Protein AF-A0A846XTP9-F1 (afdb_monomer_lite)

Radius of gyration: 22.3 Å; chains: 1; bounding box: 42×14×68 Å

Structure (mmCIF, N/CA/C/O backbone):
data_AF-A0A846XTP9-F1
#
_entry.id   AF-A0A846XTP9-F1
#
loop_
_atom_site.group_PDB
_atom_site.id
_atom_site.type_symbol
_atom_site.label_atom_id
_atom_site.label_alt_id
_atom_site.label_comp_id
_atom_site.label_asym_id
_atom_site.label_entity_id
_atom_site.label_seq_id
_atom_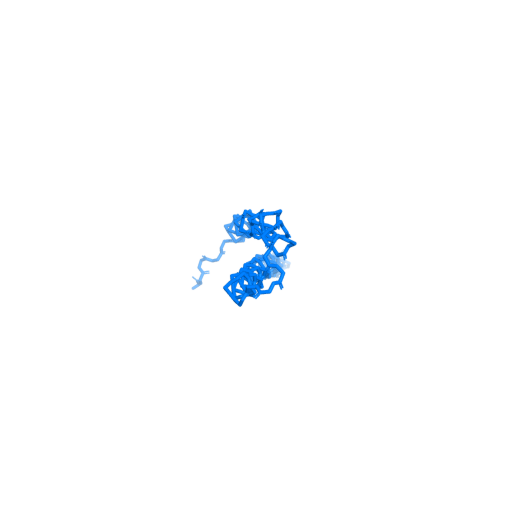site.pdbx_PDB_ins_code
_atom_site.Cartn_x
_atom_site.Cartn_y
_atom_site.Cartn_z
_atom_site.occupancy
_atom_site.B_iso_or_equiv
_atom_site.auth_seq_id
_atom_site.auth_comp_id
_atom_site.auth_asym_id
_atom_site.auth_atom_id
_atom_site.pdbx_PDB_model_num
ATOM 1 N N . MET A 1 1 ? -1.705 -1.940 -32.476 1.00 45.97 1 MET A N 1
ATOM 2 C CA . MET A 1 1 ? -0.594 -1.656 -31.547 1.00 45.97 1 MET A CA 1
ATOM 3 C C . MET A 1 1 ? -1.166 -0.894 -30.373 1.00 45.97 1 MET A C 1
ATOM 5 O O . MET A 1 1 ? -1.681 0.199 -30.568 1.00 45.97 1 MET A O 1
ATOM 9 N N . THR A 1 2 ? -1.189 -1.505 -29.194 1.00 54.75 2 THR A N 1
ATOM 10 C CA . THR A 1 2 ? -1.605 -0.829 -27.962 1.00 54.75 2 THR A CA 1
ATOM 11 C C . THR A 1 2 ? -0.564 0.244 -27.659 1.00 54.75 2 THR A C 1
ATOM 13 O O . THR A 1 2 ? 0.622 -0.068 -27.604 1.00 54.75 2 THR A O 1
ATOM 16 N N . ASN A 1 3 ? -0.985 1.503 -27.542 1.00 66.25 3 ASN A N 1
ATOM 17 C CA . ASN A 1 3 ? -0.091 2.631 -27.283 1.00 66.25 3 ASN A CA 1
ATOM 18 C C . ASN A 1 3 ? 0.317 2.614 -25.801 1.00 66.25 3 ASN A C 1
ATOM 20 O O . ASN A 1 3 ? -0.310 3.270 -24.970 1.00 66.25 3 ASN A O 1
ATOM 24 N N . ILE A 1 4 ? 1.274 1.749 -25.465 1.00 77.38 4 ILE A N 1
ATOM 25 C CA . ILE A 1 4 ? 1.791 1.576 -24.108 1.00 77.38 4 ILE A CA 1
ATOM 26 C C . ILE A 1 4 ? 3.016 2.472 -23.965 1.00 77.38 4 ILE A C 1
ATOM 28 O O . ILE A 1 4 ? 3.987 2.328 -24.700 1.00 77.38 4 ILE A O 1
ATOM 32 N N . ASP A 1 5 ? 2.931 3.408 -23.025 1.00 88.50 5 ASP A N 1
ATOM 33 C CA . ASP A 1 5 ? 3.959 4.401 -22.727 1.00 88.50 5 ASP A CA 1
ATOM 34 C C . ASP A 1 5 ? 4.594 4.062 -21.364 1.00 88.50 5 ASP A C 1
ATOM 36 O O . ASP A 1 5 ? 3.962 4.292 -20.323 1.00 88.50 5 ASP A O 1
ATOM 40 N N . PRO A 1 6 ? 5.826 3.512 -21.341 1.00 90.56 6 PRO A N 1
ATOM 41 C CA . PRO A 1 6 ? 6.512 3.138 -20.105 1.00 90.56 6 PRO A CA 1
ATOM 42 C C . PRO A 1 6 ? 6.714 4.309 -19.137 1.00 90.56 6 PRO A C 1
ATOM 44 O O . PRO A 1 6 ? 6.713 4.106 -17.921 1.00 90.56 6 PRO A O 1
ATOM 47 N N . ALA A 1 7 ? 6.845 5.545 -19.633 1.00 91.00 7 ALA A N 1
ATOM 48 C CA . ALA A 1 7 ? 6.988 6.718 -18.776 1.00 91.00 7 ALA A CA 1
ATOM 49 C C . ALA A 1 7 ? 5.681 7.012 -18.027 1.00 91.00 7 ALA A C 1
ATOM 51 O O . ALA A 1 7 ? 5.699 7.256 -16.819 1.00 91.00 7 ALA A O 1
ATOM 52 N N . LYS A 1 8 ? 4.533 6.902 -18.708 1.00 92.19 8 LYS A N 1
ATOM 53 C CA . LYS A 1 8 ? 3.214 7.033 -18.065 1.00 92.19 8 LYS A CA 1
ATOM 54 C C . LYS A 1 8 ? 2.921 5.898 -17.089 1.00 92.19 8 LYS A C 1
ATOM 56 O O . LYS A 1 8 ? 2.317 6.146 -16.050 1.00 92.19 8 LYS A O 1
ATOM 61 N N . MET A 1 9 ? 3.368 4.676 -17.383 1.00 93.44 9 MET A N 1
ATOM 62 C CA . MET A 1 9 ? 3.236 3.546 -16.455 1.00 93.44 9 MET A CA 1
ATOM 63 C C . MET A 1 9 ? 3.980 3.805 -15.142 1.00 93.44 9 MET A C 1
ATOM 65 O O . MET A 1 9 ? 3.412 3.600 -14.071 1.00 93.44 9 MET A O 1
ATOM 69 N N . ARG A 1 10 ? 5.213 4.323 -15.216 1.00 93.81 10 ARG A N 1
ATOM 70 C CA . ARG A 1 10 ? 5.992 4.695 -14.026 1.00 93.81 10 ARG A CA 1
ATOM 71 C C . ARG A 1 10 ? 5.382 5.861 -13.262 1.00 93.81 10 ARG A C 1
ATOM 73 O O . ARG A 1 10 ? 5.331 5.823 -12.036 1.00 93.81 10 ARG A O 1
ATOM 80 N N . ALA A 1 11 ? 4.895 6.882 -13.968 1.00 95.06 11 ALA A N 1
ATOM 81 C CA . ALA A 1 11 ? 4.204 8.003 -13.333 1.00 95.06 11 ALA A CA 1
ATOM 82 C C . ALA A 1 11 ? 2.986 7.513 -12.530 1.00 95.06 11 ALA A C 1
ATOM 84 O O . ALA A 1 11 ? 2.851 7.835 -11.351 1.00 95.06 11 ALA A O 1
ATOM 85 N N . LEU A 1 12 ? 2.172 6.638 -13.128 1.00 94.62 12 LEU A N 1
ATOM 86 C CA . LEU A 1 12 ? 1.038 6.018 -12.450 1.00 94.62 12 LEU A CA 1
ATOM 87 C C . LEU A 1 12 ? 1.478 5.158 -11.253 1.00 94.62 12 LEU A C 1
ATOM 89 O O . LEU A 1 12 ? 0.859 5.218 -10.194 1.00 94.62 12 LEU A O 1
ATOM 93 N N . ALA A 1 13 ? 2.559 4.383 -11.380 1.00 95.12 13 ALA A N 1
ATOM 94 C CA . ALA A 1 13 ? 3.096 3.599 -10.269 1.00 95.12 13 ALA A CA 1
ATOM 95 C C . ALA A 1 13 ? 3.504 4.489 -9.077 1.00 95.12 13 ALA A C 1
ATOM 97 O O . ALA A 1 13 ? 3.222 4.154 -7.925 1.00 95.12 13 ALA A O 1
ATOM 98 N N . VAL A 1 14 ? 4.119 5.649 -9.334 1.00 96.44 14 VAL A N 1
ATOM 99 C CA . VAL A 1 14 ? 4.466 6.635 -8.295 1.00 96.44 14 VAL A CA 1
ATOM 100 C C . VAL A 1 14 ? 3.215 7.193 -7.613 1.00 96.44 14 VAL A C 1
ATOM 102 O O . VAL A 1 14 ? 3.156 7.220 -6.381 1.00 96.44 14 VAL A O 1
ATOM 105 N N . GLU A 1 15 ? 2.201 7.587 -8.383 1.00 96.56 15 GLU A N 1
ATOM 106 C CA . 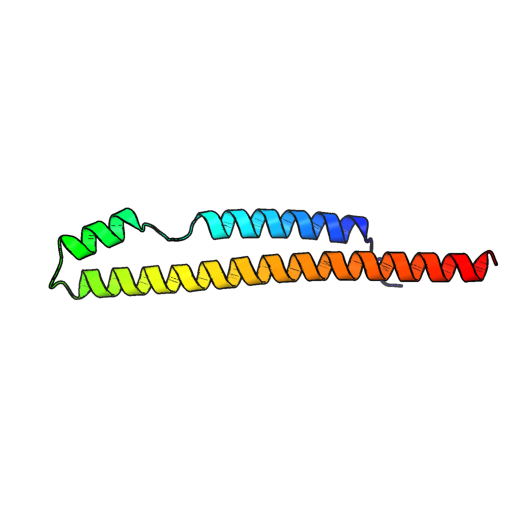GLU A 1 15 ? 0.935 8.096 -7.838 1.00 96.56 15 GLU A CA 1
ATOM 107 C C . GLU A 1 15 ? 0.240 7.058 -6.951 1.00 96.56 15 GLU A C 1
ATOM 109 O O . GLU A 1 15 ? -0.185 7.367 -5.835 1.00 96.56 15 GLU A O 1
ATOM 114 N N . ILE A 1 16 ? 0.185 5.804 -7.402 1.00 95.56 16 ILE A N 1
ATOM 115 C CA . ILE A 1 16 ? -0.445 4.714 -6.653 1.00 95.56 16 ILE A CA 1
ATOM 116 C C . ILE A 1 16 ? 0.311 4.430 -5.354 1.00 95.56 16 ILE A C 1
ATOM 118 O O . ILE A 1 16 ? -0.329 4.227 -4.323 1.00 95.56 16 ILE A O 1
ATOM 122 N N . ARG A 1 17 ? 1.650 4.475 -5.351 1.00 95.19 17 ARG A N 1
ATOM 123 C CA . ARG A 1 17 ? 2.438 4.338 -4.111 1.00 95.19 17 ARG A CA 1
ATOM 124 C C . ARG A 1 17 ? 2.198 5.487 -3.144 1.00 95.19 17 ARG A C 1
ATOM 126 O O . ARG A 1 17 ? 2.088 5.258 -1.938 1.00 95.19 17 ARG A O 1
ATOM 133 N N . SER A 1 18 ? 2.119 6.713 -3.656 1.00 95.62 18 SER A N 1
ATOM 134 C CA . SER A 1 18 ? 1.802 7.883 -2.838 1.00 95.62 18 SER A CA 1
ATOM 135 C C . SER A 1 18 ? 0.432 7.718 -2.180 1.00 95.62 18 SER A C 1
ATOM 137 O O . SER A 1 18 ? 0.316 7.823 -0.959 1.00 95.62 18 SER A O 1
ATOM 139 N N . HIS A 1 19 ? -0.576 7.326 -2.961 1.00 94.31 19 HIS A N 1
ATOM 140 C CA . HIS A 1 19 ? -1.917 7.071 -2.453 1.00 94.31 19 HIS A CA 1
ATOM 141 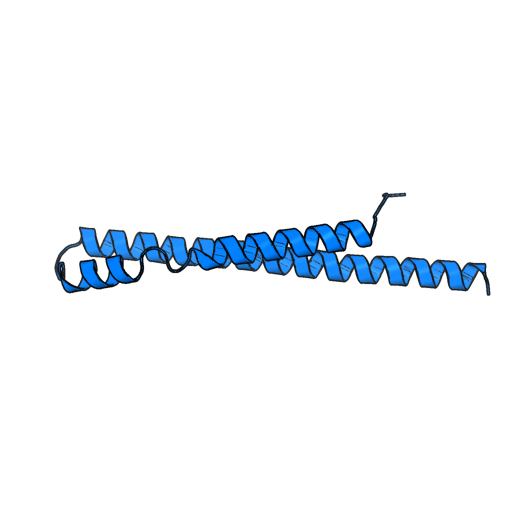C C . HIS A 1 19 ? -1.954 5.919 -1.436 1.00 94.31 19 HIS A C 1
ATOM 143 O O . HIS A 1 19 ? -2.539 6.077 -0.365 1.00 94.31 19 HIS A O 1
ATOM 149 N N . ALA A 1 20 ? -1.259 4.808 -1.702 1.00 93.44 20 ALA A N 1
ATOM 150 C CA . ALA A 1 20 ? -1.131 3.687 -0.768 1.00 93.44 20 ALA A CA 1
ATOM 151 C C . ALA A 1 20 ? -0.513 4.118 0.566 1.00 93.44 20 ALA A C 1
ATOM 153 O O . ALA A 1 20 ? -0.972 3.705 1.630 1.00 93.44 20 ALA A O 1
ATOM 154 N N . SER A 1 21 ? 0.491 4.996 0.514 1.00 93.62 21 SER A N 1
ATOM 155 C CA . SER A 1 21 ? 1.157 5.542 1.698 1.00 93.62 21 SER A CA 1
ATOM 156 C C . SER A 1 21 ? 0.217 6.436 2.509 1.00 93.62 21 SER A C 1
ATOM 158 O O . SER A 1 21 ? 0.172 6.330 3.733 1.00 93.62 21 SER A O 1
ATOM 160 N N . THR A 1 22 ? -0.579 7.275 1.841 1.00 93.50 22 THR A N 1
ATOM 161 C CA . THR A 1 22 ? -1.610 8.102 2.488 1.00 93.50 22 THR A CA 1
ATOM 162 C C . THR A 1 22 ? -2.724 7.262 3.110 1.00 93.50 22 THR A C 1
ATOM 164 O O . THR A 1 22 ? -3.176 7.557 4.211 1.00 93.50 22 THR A O 1
ATOM 167 N N . VAL A 1 23 ? -3.170 6.201 2.436 1.00 90.38 23 VAL A N 1
ATOM 168 C CA . VAL A 1 23 ? -4.171 5.276 2.986 1.00 90.38 23 VAL A CA 1
ATOM 169 C C . VAL A 1 23 ? -3.604 4.551 4.207 1.00 90.38 23 VAL A C 1
ATOM 171 O O . VAL A 1 23 ? -4.274 4.449 5.233 1.00 90.38 23 VAL A O 1
ATOM 174 N N . HIS A 1 24 ? -2.351 4.098 4.130 1.00 91.00 24 HIS A N 1
ATOM 175 C CA . HIS A 1 24 ? -1.692 3.397 5.225 1.00 91.00 24 HIS A CA 1
ATOM 176 C C . HIS A 1 24 ? -1.457 4.287 6.452 1.00 91.00 24 HIS A C 1
ATOM 178 O O . HIS A 1 24 ? -1.611 3.809 7.572 1.00 91.00 24 HIS A O 1
ATOM 184 N N . SER A 1 25 ? -1.138 5.574 6.271 1.00 88.69 25 SER A N 1
ATOM 185 C CA . SER A 1 25 ? -0.857 6.490 7.387 1.00 88.69 25 SER A CA 1
ATOM 186 C C . SER A 1 25 ? -2.070 6.777 8.279 1.00 88.69 25 SER A C 1
ATOM 188 O O . SER A 1 25 ? -1.902 7.199 9.422 1.00 88.69 25 SER A O 1
ATOM 190 N N . GLY A 1 26 ? -3.287 6.519 7.788 1.00 83.38 26 GLY A N 1
ATOM 191 C CA . GLY A 1 26 ? -4.513 6.582 8.586 1.00 83.38 26 GLY A CA 1
ATOM 192 C C . GLY A 1 26 ? -4.701 5.398 9.543 1.00 83.38 26 GLY A C 1
ATOM 193 O O . GLY A 1 26 ? -5.550 5.465 10.433 1.00 83.38 26 GLY A O 1
ATOM 194 N N . ALA A 1 27 ? -3.924 4.323 9.380 1.00 88.25 27 ALA A N 1
ATOM 195 C CA . ALA A 1 27 ? -3.926 3.165 10.263 1.00 88.25 27 ALA A CA 1
ATOM 196 C C . ALA A 1 27 ? -2.723 3.191 11.230 1.00 88.25 27 ALA A C 1
ATOM 198 O O . ALA A 1 27 ? -1.636 3.632 10.857 1.00 88.25 27 ALA A O 1
ATOM 199 N N . PRO A 1 28 ? -2.865 2.660 12.459 1.00 88.69 28 PRO A N 1
ATOM 200 C CA . PRO A 1 28 ? -4.085 2.101 13.042 1.00 88.69 28 PRO A CA 1
ATOM 201 C C . PRO A 1 28 ? -5.080 3.187 13.502 1.00 88.69 28 PRO A C 1
ATOM 203 O O . PRO A 1 28 ? -4.735 4.101 14.253 1.00 88.69 28 PRO A O 1
ATOM 206 N N . ILE A 1 29 ? -6.347 3.053 13.105 1.00 86.56 29 ILE A N 1
ATOM 207 C CA . ILE A 1 29 ? -7.407 4.060 13.255 1.00 86.56 29 ILE A CA 1
ATOM 208 C C . ILE A 1 29 ? -7.685 4.329 14.734 1.00 86.56 29 ILE A C 1
ATOM 210 O O . ILE A 1 29 ? -8.057 3.423 15.469 1.00 86.56 29 ILE A O 1
ATOM 214 N N . ALA A 1 30 ? -7.530 5.569 15.201 1.00 86.50 30 ALA A N 1
ATOM 215 C CA . ALA A 1 30 ? -7.885 5.978 16.568 1.00 86.50 30 ALA A CA 1
ATOM 216 C C . ALA A 1 30 ? -7.304 5.079 17.688 1.00 86.50 30 ALA A C 1
ATOM 218 O O . ALA A 1 30 ? -7.935 4.891 18.729 1.00 86.50 30 ALA A O 1
ATOM 219 N N . LYS A 1 31 ? -6.107 4.499 17.492 1.00 88.31 31 LYS A N 1
ATOM 220 C CA . LYS A 1 31 ? -5.487 3.572 18.458 1.00 88.31 31 LYS A CA 1
ATOM 221 C C . LYS A 1 31 ? -5.443 4.113 19.901 1.00 88.31 31 LYS A C 1
ATOM 223 O O . LYS A 1 31 ? -5.924 3.402 20.779 1.00 88.31 31 LYS A O 1
ATOM 228 N N . PRO A 1 32 ? -4.984 5.353 20.169 1.00 88.38 32 PRO A N 1
ATOM 229 C CA . PRO A 1 32 ? -4.957 5.874 21.538 1.00 88.38 32 PRO A CA 1
ATOM 230 C C . PRO A 1 32 ? -6.348 5.926 22.184 1.00 88.38 32 PRO A C 1
ATOM 232 O O . PRO A 1 32 ? -6.509 5.566 23.346 1.00 88.38 32 PRO A O 1
ATOM 235 N N . SER A 1 33 ? -7.368 6.330 21.419 1.00 85.62 33 SER A N 1
ATOM 236 C CA . SER A 1 33 ? -8.750 6.413 21.899 1.00 85.62 33 SER A CA 1
ATOM 237 C C . SER A 1 33 ? -9.355 5.035 22.166 1.00 85.62 33 SER A C 1
ATOM 239 O O . SER A 1 33 ? -10.073 4.877 23.148 1.00 85.62 33 SER A O 1
ATOM 241 N N . ARG A 1 34 ? -9.048 4.033 21.332 1.00 84.88 34 ARG A N 1
ATOM 242 C CA . ARG A 1 34 ? -9.488 2.644 21.540 1.00 84.88 34 ARG A CA 1
ATOM 243 C C . ARG A 1 34 ? -8.865 2.034 22.786 1.00 84.88 34 ARG A C 1
ATOM 245 O O . ARG A 1 34 ? -9.590 1.509 23.624 1.00 84.88 34 ARG A O 1
ATOM 252 N N . ASP A 1 35 ? -7.550 2.170 22.932 1.00 87.19 35 ASP A N 1
ATOM 253 C CA . ASP A 1 35 ? -6.810 1.638 24.078 1.00 87.19 35 ASP A CA 1
ATOM 254 C C . ASP A 1 35 ? -7.304 2.299 25.391 1.00 87.19 35 ASP A C 1
ATOM 256 O O . ASP A 1 35 ? -7.521 1.631 26.409 1.00 87.19 35 ASP A O 1
ATOM 260 N N . ALA A 1 36 ? -7.587 3.608 25.359 1.00 85.12 36 ALA A N 1
ATOM 261 C CA . ALA A 1 36 ? -8.173 4.333 26.487 1.00 85.12 36 ALA A CA 1
ATOM 262 C C . ALA A 1 36 ? -9.611 3.882 26.798 1.00 85.12 36 ALA A C 1
ATOM 264 O O . ALA A 1 36 ? -9.926 3.597 27.953 1.00 85.12 36 ALA A O 1
ATOM 265 N N . ALA A 1 37 ? -10.475 3.749 25.787 1.00 83.69 37 ALA A N 1
ATOM 266 C CA . ALA A 1 37 ? -11.840 3.262 25.981 1.00 83.69 37 ALA A CA 1
ATOM 267 C C . ALA A 1 37 ? -11.848 1.840 26.556 1.00 83.69 37 ALA A C 1
ATOM 269 O O . ALA A 1 37 ? -12.616 1.543 27.471 1.00 83.69 37 ALA A O 1
ATOM 270 N N . ARG A 1 38 ? -10.948 0.968 26.085 1.00 82.19 38 ARG A N 1
ATOM 271 C CA . ARG A 1 38 ? -10.865 -0.412 26.561 1.00 82.19 38 ARG A CA 1
ATOM 272 C C . ARG A 1 38 ? -10.417 -0.507 28.016 1.00 82.19 38 ARG A C 1
ATOM 274 O O . ARG A 1 38 ? -10.977 -1.305 28.768 1.00 82.19 38 ARG A O 1
ATOM 281 N N . SER A 1 39 ? -9.459 0.326 28.420 1.00 85.38 39 SER A N 1
ATOM 282 C CA . SER A 1 39 ? -8.993 0.371 29.811 1.00 85.38 39 SER A CA 1
ATOM 283 C C . SER A 1 39 ? -10.044 0.938 30.775 1.00 85.38 39 SER A C 1
ATOM 285 O O . SER A 1 39 ? -10.171 0.434 31.888 1.00 85.38 39 SER A O 1
ATOM 287 N N . GLN A 1 40 ? -10.845 1.919 30.344 1.00 85.94 40 GLN A N 1
ATOM 288 C CA . GLN A 1 40 ? -11.877 2.551 31.179 1.00 85.94 40 GLN A CA 1
ATOM 289 C C . GLN A 1 40 ? -13.216 1.793 31.194 1.00 85.94 40 GLN A C 1
ATOM 291 O O . GLN A 1 40 ? -13.981 1.913 32.148 1.00 85.94 40 GLN A O 1
ATOM 296 N N . MET A 1 41 ? -13.512 1.002 30.158 1.00 82.81 41 MET A N 1
ATOM 297 C CA . MET A 1 41 ? -14.785 0.291 29.985 1.00 82.81 41 MET A CA 1
ATOM 298 C C . MET A 1 41 ? -14.583 -1.230 29.989 1.00 82.81 41 MET A C 1
ATOM 300 O O . MET A 1 41 ? -14.995 -1.944 29.071 1.00 82.81 41 MET A O 1
ATOM 304 N N . THR A 1 42 ? -13.930 -1.742 31.031 1.00 76.62 42 THR A N 1
ATOM 305 C CA . THR A 1 42 ? -13.388 -3.111 31.082 1.00 76.62 42 THR A CA 1
ATOM 306 C C . THR A 1 42 ? -14.452 -4.207 30.898 1.00 76.62 42 THR A C 1
ATOM 308 O O . THR A 1 42 ? -14.164 -5.224 30.268 1.00 76.62 42 THR A O 1
ATOM 311 N N . ASN A 1 43 ? -15.698 -3.955 31.322 1.00 85.06 43 ASN A N 1
ATOM 312 C CA . ASN A 1 43 ? -16.835 -4.887 31.223 1.00 85.06 43 ASN A CA 1
ATOM 313 C C . ASN A 1 43 ? -17.893 -4.478 30.180 1.00 85.06 43 ASN A C 1
ATOM 315 O O . ASN A 1 43 ? -19.022 -4.959 30.226 1.00 85.06 43 ASN A O 1
ATOM 319 N N . SER A 1 44 ? -17.585 -3.536 29.284 1.00 87.06 44 SER A N 1
ATOM 320 C CA . SER A 1 44 ? -18.555 -3.069 28.292 1.00 87.06 44 SER A CA 1
ATOM 321 C C . SER A 1 44 ? -18.440 -3.844 26.983 1.00 87.06 44 SER A C 1
ATOM 323 O O . SER A 1 44 ? -17.478 -3.667 26.236 1.00 87.06 44 SER A O 1
ATOM 325 N N . ASP A 1 45 ? -19.480 -4.608 26.650 1.00 87.50 45 ASP A N 1
ATOM 326 C CA . ASP A 1 45 ? -19.612 -5.266 25.342 1.00 87.50 45 ASP A CA 1
ATOM 327 C C . ASP A 1 45 ? -19.596 -4.264 24.178 1.00 87.50 45 ASP A C 1
ATOM 329 O O . ASP A 1 45 ? -19.134 -4.577 23.082 1.00 87.50 45 ASP A O 1
ATOM 333 N N . LEU A 1 46 ? -20.083 -3.039 24.406 1.00 86.19 46 LEU A N 1
ATOM 334 C CA . LEU A 1 46 ? -20.040 -1.975 23.406 1.00 86.19 46 LEU A CA 1
ATOM 335 C C . LEU A 1 46 ? -18.596 -1.562 23.103 1.00 86.19 46 LEU A C 1
ATOM 337 O O . LEU A 1 46 ? -18.229 -1.450 21.936 1.00 86.19 46 LEU A O 1
ATOM 341 N N . ALA A 1 47 ? -17.773 -1.367 24.138 1.00 84.50 47 ALA A N 1
ATOM 342 C CA . ALA A 1 47 ? -16.369 -1.003 23.964 1.00 84.50 47 ALA A CA 1
ATOM 343 C C . ALA A 1 47 ? -15.587 -2.102 23.229 1.00 84.50 47 ALA A C 1
ATOM 345 O O . ALA A 1 47 ? -14.805 -1.791 22.333 1.00 84.50 47 ALA A O 1
ATOM 346 N N . VAL A 1 48 ? -15.860 -3.374 23.545 1.00 87.88 48 VAL A N 1
ATOM 347 C CA . VAL A 1 48 ? -15.275 -4.530 22.844 1.00 87.88 48 VAL A CA 1
ATOM 348 C C . VAL A 1 48 ? -15.651 -4.517 21.360 1.00 87.88 48 VAL A C 1
ATOM 350 O O . VAL A 1 48 ? -14.772 -4.548 20.504 1.00 87.88 48 VAL A O 1
ATOM 353 N N . LYS A 1 49 ? -16.940 -4.377 21.027 1.00 88.50 49 LYS A N 1
ATOM 354 C CA . LYS A 1 49 ? -17.399 -4.371 19.626 1.00 88.50 49 LYS A CA 1
ATOM 355 C C . LYS A 1 49 ? -16.849 -3.197 18.818 1.00 88.50 49 LYS A C 1
ATOM 357 O O . LYS A 1 49 ? -16.555 -3.357 17.632 1.00 88.50 49 LYS A O 1
ATOM 362 N N . ILE A 1 50 ? -16.711 -2.019 19.431 1.00 87.62 50 ILE A N 1
ATOM 363 C CA . ILE A 1 50 ? -16.086 -0.853 18.788 1.00 87.62 50 ILE A CA 1
ATOM 364 C C . ILE A 1 50 ? -14.610 -1.138 18.497 1.00 87.62 50 ILE A C 1
ATOM 366 O O . ILE A 1 50 ? -14.148 -0.875 17.386 1.00 87.62 50 ILE A O 1
ATOM 370 N N . GLU A 1 51 ? -13.875 -1.700 19.459 1.00 87.38 51 GLU A N 1
ATOM 371 C CA . GLU A 1 51 ? -12.474 -2.080 19.268 1.00 87.38 51 GLU A CA 1
ATOM 372 C C . GLU A 1 51 ? -12.318 -3.087 18.122 1.00 87.38 51 GLU A C 1
ATOM 374 O O . GLU A 1 51 ? -11.549 -2.833 17.194 1.00 87.38 51 GLU A O 1
ATOM 379 N N . GLU A 1 52 ? -13.083 -4.179 18.144 1.00 89.56 52 GLU A N 1
ATOM 380 C CA . GLU A 1 52 ? -13.051 -5.228 17.120 1.00 89.56 52 GLU A CA 1
ATOM 381 C C . GLU A 1 52 ? -13.381 -4.681 15.729 1.00 89.56 52 GLU A C 1
ATOM 383 O O . GLU A 1 52 ? -12.694 -4.997 14.755 1.00 89.56 52 GLU A O 1
ATOM 388 N N . SER A 1 53 ? -14.393 -3.814 15.632 1.00 91.38 53 SER A N 1
ATOM 389 C CA . SER A 1 53 ? -14.786 -3.188 14.367 1.00 91.38 53 SER A CA 1
ATOM 390 C C . SER A 1 53 ? -13.661 -2.320 13.806 1.00 91.38 53 SER A C 1
ATOM 392 O O . SER A 1 53 ? -13.323 -2.413 12.627 1.00 91.38 53 SER A O 1
ATOM 394 N N . LEU A 1 54 ? -13.026 -1.509 14.653 1.00 91.38 54 LEU A N 1
ATOM 395 C CA . LEU A 1 54 ? -11.926 -0.646 14.232 1.00 91.38 54 LEU A CA 1
ATOM 396 C C . LEU A 1 54 ? -10.655 -1.450 13.912 1.00 91.38 54 LEU A C 1
ATOM 398 O O . LEU A 1 54 ? -9.934 -1.106 12.980 1.00 91.38 54 LEU A O 1
ATOM 402 N N . GLN A 1 55 ? -10.386 -2.548 14.624 1.00 91.50 55 GLN A N 1
ATOM 403 C CA . GLN A 1 55 ? -9.298 -3.473 14.280 1.00 91.50 55 GLN A CA 1
ATOM 404 C C . GLN A 1 55 ? -9.562 -4.191 12.948 1.00 91.50 55 GLN A C 1
ATOM 406 O O . GLN A 1 55 ? -8.640 -4.408 12.162 1.00 91.50 55 GLN A O 1
ATOM 411 N N . ALA A 1 56 ? -10.815 -4.550 12.659 1.00 93.69 56 ALA A N 1
ATOM 412 C CA . ALA A 1 56 ? -11.190 -5.098 11.360 1.00 93.69 56 ALA A CA 1
ATOM 413 C C . ALA A 1 56 ? -10.978 -4.065 10.242 1.00 93.69 56 ALA A C 1
ATOM 415 O O . ALA A 1 56 ? -10.428 -4.403 9.194 1.00 93.69 56 ALA A O 1
ATOM 416 N N . MET A 1 57 ? -11.329 -2.798 10.483 1.00 92.56 57 MET A N 1
ATOM 417 C CA . MET A 1 57 ? -11.044 -1.709 9.547 1.00 9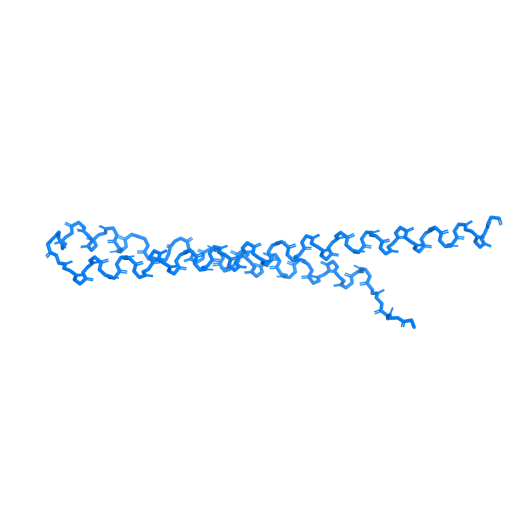2.56 57 MET A CA 1
ATOM 418 C C . MET A 1 57 ? -9.540 -1.506 9.324 1.00 92.56 57 MET A C 1
ATOM 420 O O . MET A 1 57 ? -9.132 -1.326 8.178 1.00 92.56 57 MET A O 1
ATOM 424 N N . ASP A 1 58 ? -8.704 -1.620 10.364 1.00 93.88 58 ASP A N 1
ATOM 425 C CA . ASP A 1 58 ? -7.241 -1.566 10.213 1.00 93.88 58 ASP A CA 1
ATOM 426 C C . ASP A 1 58 ? -6.737 -2.630 9.225 1.00 93.88 58 ASP A C 1
ATOM 428 O O . ASP A 1 58 ? -5.911 -2.337 8.360 1.00 93.88 58 ASP A O 1
ATOM 432 N N . ARG A 1 59 ? -7.278 -3.856 9.294 1.00 94.00 59 ARG A N 1
ATOM 433 C CA . ARG A 1 59 ? -6.927 -4.940 8.357 1.00 94.00 59 ARG A CA 1
ATOM 434 C C . ARG A 1 59 ? -7.359 -4.630 6.925 1.00 94.00 59 ARG A C 1
ATOM 436 O O . ARG A 1 59 ? -6.617 -4.926 5.993 1.00 94.00 59 ARG A O 1
ATOM 443 N N . VAL A 1 60 ? -8.534 -4.028 6.739 1.00 94.19 60 VAL A N 1
ATOM 444 C CA . VAL A 1 60 ? -9.030 -3.612 5.415 1.00 94.19 60 VAL A CA 1
ATOM 445 C C . VAL A 1 60 ? -8.123 -2.536 4.814 1.00 94.19 60 VAL A C 1
ATOM 447 O O . VAL A 1 60 ? -7.710 -2.657 3.661 1.00 94.19 60 VAL A O 1
ATOM 450 N N . VAL A 1 61 ? -7.748 -1.524 5.601 1.00 94.00 61 VAL A N 1
ATOM 451 C CA . VAL A 1 61 ? -6.819 -0.466 5.174 1.00 94.00 61 VAL A CA 1
ATOM 452 C C . VAL A 1 61 ? -5.463 -1.058 4.789 1.00 94.00 61 VAL A C 1
ATOM 454 O O . VAL A 1 61 ? -4.951 -0.768 3.708 1.00 94.00 61 VAL A O 1
ATOM 457 N N . GLN A 1 62 ? -4.908 -1.943 5.623 1.00 94.00 62 GLN A N 1
ATOM 458 C CA . GLN A 1 62 ? -3.651 -2.638 5.333 1.00 94.00 62 GLN A CA 1
ATOM 459 C C . GLN A 1 62 ? -3.731 -3.469 4.048 1.00 94.00 62 GLN A C 1
ATOM 461 O O . GLN A 1 62 ? -2.821 -3.406 3.222 1.00 94.00 62 GLN A O 1
ATOM 466 N N . TYR A 1 63 ? -4.825 -4.208 3.850 1.00 94.75 63 TYR A N 1
ATOM 467 C CA . TYR A 1 63 ? -5.039 -5.002 2.644 1.00 94.75 63 TYR A CA 1
ATOM 468 C C . TYR A 1 63 ? -5.060 -4.132 1.382 1.00 94.75 63 TYR A C 1
ATOM 470 O O . TYR A 1 63 ? -4.363 -4.434 0.411 1.00 94.75 63 TYR A O 1
ATOM 478 N N . HIS A 1 64 ? -5.829 -3.041 1.383 1.00 94.38 64 HIS A N 1
ATOM 479 C CA . HIS A 1 64 ? -5.947 -2.176 0.210 1.00 94.38 64 HIS A CA 1
ATOM 480 C C . HIS A 1 64 ? -4.660 -1.405 -0.083 1.00 94.38 64 HIS A C 1
ATOM 482 O O . HIS A 1 64 ? -4.250 -1.371 -1.243 1.00 94.38 64 HIS A O 1
ATOM 488 N N . ALA A 1 65 ? -3.990 -0.868 0.940 1.00 94.88 65 ALA A N 1
ATOM 489 C CA . ALA A 1 65 ? -2.684 -0.236 0.772 1.00 94.88 65 ALA A CA 1
ATOM 490 C C . ALA A 1 65 ? -1.658 -1.234 0.208 1.00 94.88 65 ALA A C 1
ATOM 492 O O . ALA A 1 65 ? -0.968 -0.934 -0.763 1.00 94.88 65 ALA A O 1
ATOM 493 N N . GLY A 1 66 ? -1.619 -2.462 0.738 1.00 94.88 66 GLY A N 1
ATOM 494 C CA . GLY A 1 66 ? -0.743 -3.519 0.229 1.00 94.88 66 GLY A CA 1
ATOM 495 C C . GLY A 1 66 ? -1.038 -3.887 -1.228 1.00 94.88 66 GLY A C 1
ATOM 496 O O . GLY A 1 66 ? -0.119 -4.027 -2.034 1.00 94.88 66 GLY A O 1
ATOM 497 N N . ARG A 1 67 ? -2.319 -3.984 -1.600 1.00 96.12 67 ARG A N 1
ATOM 498 C CA . ARG A 1 67 ? -2.732 -4.278 -2.979 1.00 96.12 67 ARG A CA 1
ATOM 499 C C . ARG A 1 67 ? -2.365 -3.155 -3.952 1.00 96.12 67 ARG A C 1
ATOM 501 O O . ARG A 1 67 ? -1.993 -3.445 -5.086 1.00 96.12 67 ARG A O 1
ATOM 508 N N . GLN A 1 68 ? -2.456 -1.899 -3.521 1.00 95.44 68 GLN A N 1
ATOM 509 C CA . GLN A 1 68 ? -2.031 -0.743 -4.314 1.00 95.44 68 GLN A CA 1
ATOM 510 C C . GLN A 1 68 ? -0.515 -0.746 -4.531 1.00 95.44 68 GLN A C 1
ATOM 512 O O . GLN A 1 68 ? -0.073 -0.618 -5.670 1.00 95.44 68 GLN A O 1
ATOM 517 N N . THR A 1 69 ? 0.275 -0.983 -3.481 1.00 95.25 69 THR A N 1
ATOM 518 C CA . THR A 1 69 ? 1.735 -1.121 -3.602 1.00 95.25 69 THR A CA 1
ATOM 519 C C . THR A 1 69 ? 2.112 -2.246 -4.564 1.00 95.25 69 THR A C 1
ATOM 521 O O . THR A 1 69 ? 2.886 -2.021 -5.489 1.00 95.25 69 THR A O 1
ATOM 524 N N . TRP A 1 70 ? 1.497 -3.425 -4.421 1.00 96.62 70 TRP A N 1
ATOM 525 C CA . TRP A 1 70 ? 1.730 -4.550 -5.329 1.00 96.62 70 TRP A CA 1
ATOM 526 C C . TRP A 1 70 ? 1.428 -4.194 -6.791 1.00 96.62 70 TRP A C 1
ATOM 528 O O . TRP A 1 70 ? 2.189 -4.542 -7.691 1.00 96.62 70 TRP A O 1
ATOM 538 N N . PHE A 1 71 ? 0.331 -3.475 -7.037 1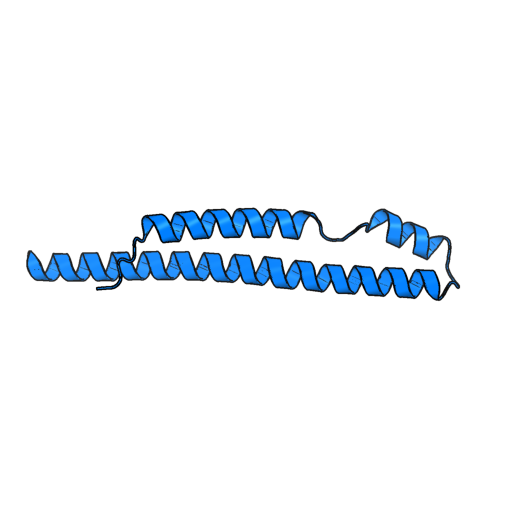.00 96.06 71 PHE A N 1
ATOM 539 C CA . PHE A 1 71 ? -0.038 -3.061 -8.386 1.00 96.06 71 PHE A CA 1
ATOM 540 C C . PHE A 1 71 ? 0.937 -2.026 -8.969 1.00 96.06 71 PHE A C 1
ATOM 542 O O . PHE A 1 71 ? 1.262 -2.091 -10.151 1.00 96.06 71 PHE A O 1
ATOM 549 N N . ALA A 1 72 ? 1.455 -1.105 -8.154 1.00 95.56 72 ALA A N 1
ATOM 550 C CA . ALA A 1 72 ? 2.508 -0.190 -8.586 1.00 95.56 72 ALA A CA 1
ATOM 551 C C . ALA A 1 72 ? 3.807 -0.931 -8.954 1.00 95.56 72 ALA A C 1
ATOM 553 O O . ALA A 1 72 ? 4.432 -0.614 -9.965 1.00 95.56 72 ALA A O 1
ATOM 554 N N . ASP A 1 73 ? 4.183 -1.955 -8.185 1.00 96.50 73 ASP A N 1
ATOM 555 C CA . ASP A 1 73 ? 5.349 -2.794 -8.491 1.00 96.50 73 ASP A CA 1
ATOM 556 C C . ASP A 1 73 ? 5.155 -3.603 -9.784 1.00 96.50 73 ASP A C 1
ATOM 558 O O . ASP A 1 73 ? 6.098 -3.798 -10.553 1.00 96.50 73 ASP A O 1
ATOM 562 N N . GLU A 1 74 ? 3.929 -4.060 -10.049 1.00 95.94 74 GLU A N 1
ATOM 563 C CA . GLU A 1 74 ? 3.558 -4.701 -11.313 1.00 95.94 74 GLU A CA 1
ATOM 564 C C . GLU A 1 74 ? 3.702 -3.741 -12.501 1.00 95.94 74 GLU A C 1
ATOM 566 O O . GLU A 1 74 ? 4.298 -4.110 -13.514 1.00 95.94 74 GLU A O 1
ATOM 571 N N . LEU A 1 75 ? 3.212 -2.504 -12.372 1.00 93.88 75 LEU A N 1
ATOM 572 C CA . LEU A 1 75 ? 3.335 -1.483 -13.416 1.00 93.88 75 LEU A CA 1
ATOM 573 C C . LEU A 1 75 ? 4.797 -1.188 -13.757 1.00 93.88 75 LEU A C 1
ATOM 575 O O . LEU A 1 75 ? 5.151 -1.157 -14.936 1.00 93.88 75 LEU A O 1
ATOM 579 N N . ASP A 1 76 ? 5.657 -1.032 -12.751 1.00 94.19 76 ASP A N 1
ATOM 580 C CA . ASP A 1 76 ? 7.085 -0.804 -12.985 1.00 94.19 76 ASP A CA 1
ATOM 581 C C . ASP A 1 76 ? 7.753 -2.001 -13.664 1.00 94.19 76 ASP A C 1
ATOM 583 O O . ASP A 1 76 ? 8.542 -1.827 -14.598 1.00 94.19 76 ASP A O 1
ATOM 587 N N . ARG A 1 77 ? 7.413 -3.227 -13.249 1.00 94.00 77 ARG A N 1
ATOM 588 C CA . ARG A 1 77 ? 7.949 -4.440 -13.879 1.00 94.00 77 ARG A CA 1
ATOM 589 C C . ARG A 1 77 ? 7.561 -4.525 -15.349 1.00 94.00 77 ARG A C 1
ATOM 591 O O . ARG A 1 77 ? 8.396 -4.870 -16.184 1.00 94.00 77 ARG A O 1
ATOM 598 N N . GLN A 1 78 ? 6.313 -4.200 -15.674 1.00 93.38 78 GLN A N 1
ATOM 599 C CA . GLN A 1 78 ? 5.852 -4.198 -17.057 1.00 93.38 78 GLN A CA 1
ATOM 600 C C . GLN A 1 78 ? 6.497 -3.075 -17.871 1.00 93.38 78 GLN A C 1
ATOM 602 O O . GLN A 1 78 ? 6.903 -3.329 -19.001 1.00 93.38 78 GLN A O 1
ATOM 607 N N . ALA A 1 79 ? 6.674 -1.876 -17.308 1.00 92.56 79 ALA A N 1
ATOM 608 C CA . ALA A 1 79 ? 7.381 -0.785 -17.981 1.00 92.56 79 ALA A C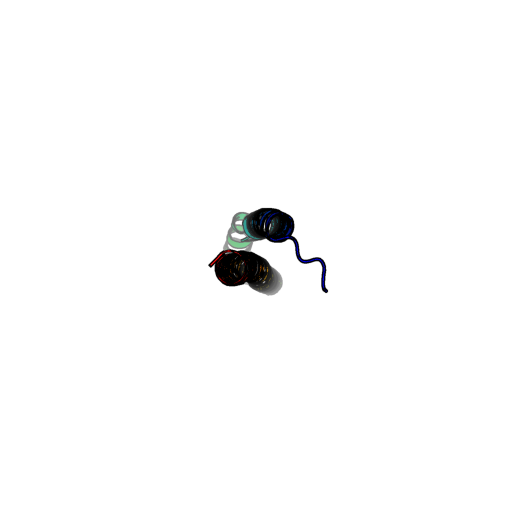A 1
ATOM 609 C C . ALA A 1 79 ? 8.809 -1.197 -18.383 1.00 92.56 79 ALA A C 1
ATOM 611 O O . ALA A 1 79 ? 9.208 -0.997 -19.529 1.00 92.56 79 ALA A O 1
ATOM 612 N N . VAL A 1 80 ? 9.543 -1.856 -17.478 1.00 93.69 80 VAL A N 1
ATOM 613 C CA . VAL A 1 80 ? 10.880 -2.404 -17.766 1.00 93.69 80 VAL A CA 1
ATOM 614 C C . VAL A 1 80 ? 10.829 -3.474 -18.862 1.00 93.69 80 VAL A C 1
ATOM 616 O O . VAL A 1 80 ? 11.664 -3.475 -19.765 1.00 93.69 80 VAL A O 1
ATOM 619 N N . ALA A 1 81 ? 9.844 -4.376 -18.818 1.00 91.44 81 ALA A N 1
ATOM 620 C CA . ALA A 1 81 ? 9.689 -5.413 -19.837 1.00 91.44 81 ALA A CA 1
ATOM 621 C C . ALA A 1 81 ? 9.408 -4.826 -21.233 1.00 91.44 81 ALA A C 1
ATOM 623 O O . ALA A 1 81 ? 9.960 -5.312 -22.221 1.00 91.44 81 ALA A O 1
ATOM 624 N N . PHE A 1 82 ? 8.593 -3.769 -21.315 1.00 89.56 82 PHE A N 1
ATOM 625 C CA . PHE A 1 82 ? 8.302 -3.077 -22.572 1.00 89.56 82 PHE A CA 1
ATOM 626 C C . PHE A 1 82 ? 9.534 -2.394 -23.158 1.00 89.56 82 PHE A C 1
ATOM 628 O O . PHE A 1 82 ? 9.818 -2.575 -24.339 1.00 89.56 82 PHE A O 1
ATOM 635 N N . GLU A 1 83 ? 10.300 -1.670 -22.346 1.00 90.00 83 GLU A N 1
ATOM 636 C CA . GLU A 1 83 ? 11.541 -1.037 -22.805 1.00 90.00 83 GLU A CA 1
ATOM 637 C C . GLU A 1 83 ? 12.574 -2.064 -23.269 1.00 90.00 83 GLU A C 1
ATOM 639 O O . GLU A 1 83 ? 13.221 -1.869 -24.295 1.00 90.00 83 GLU A O 1
ATOM 644 N N . GLY A 1 84 ? 12.695 -3.190 -22.560 1.00 88.69 84 GLY A N 1
ATOM 645 C CA . GLY A 1 84 ? 13.568 -4.285 -22.977 1.00 88.69 84 GLY A CA 1
ATOM 646 C C . GLY A 1 84 ? 13.136 -4.908 -24.308 1.00 88.69 84 GLY A C 1
ATOM 647 O O . GLY A 1 84 ? 13.978 -5.230 -25.146 1.00 88.69 84 GLY A O 1
ATOM 648 N N . ALA A 1 85 ? 11.830 -5.067 -24.538 1.00 87.62 85 ALA A N 1
ATOM 649 C CA . ALA A 1 85 ? 11.307 -5.563 -25.809 1.00 87.62 85 ALA A CA 1
ATOM 650 C C . ALA A 1 85 ? 11.565 -4.580 -26.964 1.00 87.62 85 ALA A C 1
ATOM 652 O O . ALA A 1 85 ? 11.969 -5.014 -28.043 1.00 87.62 85 ALA A O 1
ATOM 653 N N . ASP A 1 86 ? 11.387 -3.278 -26.726 1.00 86.06 86 ASP A N 1
ATOM 654 C CA . ASP A 1 86 ? 11.637 -2.227 -27.716 1.00 86.06 86 ASP A CA 1
ATOM 655 C C . ASP A 1 86 ? 13.127 -2.136 -28.087 1.00 86.06 86 ASP A C 1
ATOM 657 O O . ASP A 1 86 ? 13.485 -2.192 -29.262 1.00 86.06 86 ASP A O 1
ATOM 661 N N . GLN A 1 87 ? 14.027 -2.146 -27.098 1.00 85.75 87 GLN A N 1
ATOM 662 C CA . GLN A 1 87 ? 15.475 -2.176 -27.342 1.00 85.75 87 GLN A CA 1
ATOM 663 C C . GLN A 1 87 ? 15.912 -3.417 -28.134 1.00 85.75 87 GLN A C 1
ATOM 665 O O . GLN A 1 87 ? 16.733 -3.315 -29.046 1.00 85.75 87 GLN A O 1
ATOM 670 N N . ASN A 1 88 ? 15.345 -4.587 -27.823 1.00 88.69 88 ASN A N 1
ATOM 671 C CA . ASN A 1 88 ? 15.606 -5.824 -28.564 1.00 88.69 88 ASN A CA 1
ATOM 672 C C . ASN A 1 88 ? 15.070 -5.786 -29.999 1.00 88.69 88 ASN A C 1
ATOM 674 O O . ASN A 1 88 ? 15.620 -6.437 -30.886 1.00 88.69 88 ASN A O 1
ATOM 678 N N . PHE A 1 89 ? 13.974 -5.070 -30.239 1.00 85.88 89 PHE A N 1
ATOM 679 C CA . PHE A 1 89 ? 13.452 -4.867 -31.582 1.00 85.88 89 PHE A CA 1
ATOM 680 C C . PHE A 1 89 ? 14.362 -3.932 -32.387 1.00 85.88 89 PHE A C 1
ATOM 682 O O . PHE A 1 89 ? 14.761 -4.276 -33.500 1.00 85.88 89 PHE A O 1
ATOM 689 N N . LEU A 1 90 ? 14.761 -2.800 -31.802 1.00 84.88 90 LEU A N 1
ATOM 690 C CA . LEU A 1 90 ? 15.674 -1.841 -32.428 1.00 84.88 90 LEU A CA 1
ATOM 691 C C . LEU A 1 90 ? 17.041 -2.464 -32.743 1.00 84.88 90 LEU A C 1
ATOM 693 O O . LEU A 1 90 ? 17.574 -2.247 -33.829 1.00 84.88 90 LEU A O 1
ATOM 697 N N . SER A 1 91 ? 17.589 -3.291 -31.848 1.00 87.75 91 SER A N 1
ATOM 698 C CA . SER A 1 91 ? 18.872 -3.967 -32.085 1.00 87.75 91 SER A CA 1
ATOM 699 C C . SER A 1 91 ? 18.827 -4.957 -33.253 1.00 87.75 91 SER A C 1
ATOM 701 O O . SER A 1 91 ? 19.831 -5.131 -33.934 1.00 87.75 91 SER A O 1
ATOM 703 N N . ARG A 1 92 ? 17.666 -5.565 -33.531 1.00 86.25 92 ARG A N 1
ATOM 704 C CA . ARG A 1 92 ? 17.456 -6.444 -34.696 1.00 86.25 92 ARG A CA 1
ATOM 705 C C . ARG A 1 92 ? 17.249 -5.688 -36.007 1.00 86.25 92 ARG A C 1
ATOM 707 O O . ARG A 1 92 ? 17.447 -6.278 -37.060 1.00 86.25 92 ARG A O 1
ATOM 714 N N . LEU A 1 93 ? 16.802 -4.433 -35.954 1.00 80.25 93 LEU A N 1
ATOM 715 C CA . LEU A 1 93 ? 16.614 -3.593 -37.141 1.00 80.25 93 LEU A CA 1
ATOM 716 C C . LEU A 1 93 ? 17.897 -2.878 -37.574 1.00 80.25 93 LEU A C 1
ATOM 718 O O . LEU A 1 93 ? 18.069 -2.608 -38.759 1.00 80.25 93 LEU A O 1
ATOM 722 N N . CYS A 1 94 ? 18.759 -2.538 -36.616 1.00 70.75 94 CYS A N 1
ATOM 723 C CA . CYS A 1 94 ? 19.999 -1.793 -36.848 1.00 70.75 94 CYS A CA 1
ATOM 724 C C . CYS A 1 94 ? 21.256 -2.682 -36.892 1.00 70.75 94 CYS A C 1
ATOM 726 O O . CYS A 1 94 ? 22.358 -2.147 -37.025 1.00 70.75 94 CYS A O 1
ATOM 728 N N . GLY A 1 95 ? 21.095 -3.997 -36.712 1.00 58.00 95 GLY A N 1
ATOM 729 C CA . GLY A 1 95 ? 22.157 -5.007 -36.761 1.00 58.00 95 GLY A CA 1
ATOM 730 C C . GLY A 1 95 ? 22.260 -5.714 -38.103 1.00 58.00 95 GLY A C 1
ATOM 731 O O . GLY A 1 95 ? 21.250 -5.746 -38.840 1.00 58.00 95 GLY A O 1
#

Secondary structure (DSSP, 8-state):
-----HHHHHHHHHHHHHHHHHHHHTPSTTHHHHHHHHHH-TT-HHHHHHHHHHHHHHHHHHHHHHHHHHHHHHHHHHHHHHHHHHHHHHHHH--

Foldseek 3Di:
DPPDDLVVLLVQLVVLLVVLVVLLVCPLPPVVVLVVLCVVCVPDPVSVVVNVVSVVVNVVSVVSSVVSNVVSVVSNVVSVVVVVVVVVVVVVVVD

Sequence (95 aa):
MTNIDPAKMRALAVEIRSHASTVHSGAPIAKPSRDAARSQMTNSDLAVKIEESLQAMDRVVQYHAGRQTWFADELDRQAVAFEGADQNFLSRLCG

pLDDT: mean 88.67, std 8.5, range [45.97, 96.62]

Organism: NCBI:txid419477

=== Feature glossary ===
A reading guide for the features in this record.

Start from the sequence.

  · This is the polypeptide sequence — one letter per residue, N-terminus first. Length ranges from a few dozen residues for small domains to over a thousand for large multi-domain proteins.

Fold it, and you get atomic coordinates and the backbone conformation that goes with them.

  · Structure coordinates are given as an mmCIF _atom_site loop: one row per atom with element, residue name, chain id, sequence number, and x/y/z position in Å. Only the four main-chain atoms per residue are included here; side chains are omitted to keep the record compact.

  · Backbone dihedral angles. Every residue except chain termini has a φ (preceding-C → N → Cα → C) and a ψ (N → Cα → C → next-N). They are reported in degrees following the IUPAC sign convention. Secondary structure is essentially a statement about which (φ, ψ) basin each residue occupies.

  · The SS8 string is DSSP's per-residue secondary-structure call. α-helix (H) means an i→i+4 H-bond ladder; β-strand (E) means the residue participates in a β-sheet; 3₁₀ (G) and π (I) are tighter and wider helices; T/S are turns/bends; '-' is loop.

  · SS3 is a coarse helix/strand/coil call (letters a/b/c) made by the P-SEA algorithm from inter-Cα distances and dihedrals. It is less detailed than DSSP but needs only Cα positions.

Summarize the fold with a handful of shape descriptors and a per-residue structural alphabet.

  · Radius of gyration (Rg) is the root-mean-square distance of Cα atoms from their centroid — a single number for overall size and compactness. A globular domain of N residues has Rg ≈ 2.2·N^0.38 Å; an extended or disordered chain has a much larger Rg. The Cα contact count is the number of residue pairs whose Cα atoms are within 8 Å and are more than four positions apart in sequence — a standard proxy for tertiary packing density. The bounding box is the smallest axis-aligned box enclosing all Cα atoms.

  · The Foldseek 3Di string encodes local tertiary geometry as a 20-letter alphabet — one character per residue — derived from the relative positions of nearby Cα atoms. Unlike the amino-acid sequence, 3Di is a direct function of the 3D structure, so two proteins with the same fold have similar 3Di strings even at low sequence identity.

  · Solvent-accessible surface area (SASA) is the area in Å² traced out by the centre of a 1.4 Å probe sphere (a water molecule) rolled over the protein's van der Waals surface (Shrake–Rupley / Lee–Richards construction). Buried residues have near-zero SASA; fully exposed residues can exceed 200 Å². The total SASA scales roughly with the number of surface residues.

Ask how reliable the model is.

  · pLDDT (predicted Local Distance Difference Test) is AlphaFold's per-residue confidence score, ranging from 0 to 100. Values above 90 indicate high confidence (typically well-packed cores); 70–90 is confident; 50–70 low confidence; below 50 usually means the region is disordered or the prediction is unreliable there. AlphaFold stores pLDDT in the mmCIF B-factor column.

  · B-factor (Debye–Waller factor) reflects atomic displacement in the crystal lattice. It is an experimental observable (units Å²), not a prediction; low values mean the atom is pinned down, high values mean it moves or is heterogeneous across the crystal.

  · Predicted Aligned Error (PAE) is an AlphaFold confidence matrix: entry (i, j) is the expected error in the position of residue j, in ångströms, when the prediction is superimposed on the true structure at residue i. Low PAE within a block of residues means that block is internally rigid and well-predicted; high PAE between two blocks means their relative placement is uncertain even if each block individually is confident.

Place it in context: what it resembles, what it is annotated as, and how it looks.

  · Nearest PDB neighbors are the top structural matches found by Foldseek when searching this structure against the entire Protein Data Bank. Each hit reports a TM-score (0 to 1; >0.5 almost always implies the same fold) and an E-value. These are *structural* homologs — they may share no detectable sequence similarity.

  · Functional annotations link the protein to curated databases. InterPro entries identify conserved domains and families by matching the sequence against member-database signatures (Pfam, PROSITE, CDD, …). Gene Ontology (GO) terms describe molecular function, biological process, and cellular component in a controlled vocabulary. CATH places the structure in a hierarchical fold classification (Class/Architecture/Topology/Homologous-superfamily). The organism is the source species.

  · Three diagnostic plots accompany the record. The Cα contact map visualizes the tertiary structure as a 2D adjacency matrix (8 Å cutoff, sequence-local contacts suppressed). The Ramachandran plot shows the distribution of backbone (φ, ψ) torsions, with points in the α and β basins reflecting secondary structure content. The PAE plot shows AlphaFold's inter-residue confidence as a color matrix.

  · Six rendered views show the 3D structure from the faces of a cube — i.e. along ±x, ±y, ±z. Rendering representation is drawn randomly per protein from cartoon (secondary-structure ribbons), sticks (backbone bonds), or molecular surface; coloring is either N→C rainbow (blue at the N-terminus through red at the C-terminus) or one color per chain.